Protein AF-A0A954LJN7-F1 (afdb_monomer)

Foldseek 3Di:
DVVVVVVVVVQVVVVVVVDHDDDDDPPDPDDPLPPVPDDDDDDDDQCLDCLQVVQCVLLVHPHHDLVSCPPPDPVLSVLNVLSVPDPDPVSNVVSSVVSVVVCVVVVVDDDDDDDDDDADDDPQWPPDDPDDSDNCPPVVRIDGPDDDPPPDD

Radius of gyration: 21.28 Å; Cα contacts (8 Å, |Δi|>4): 72; chains: 1; bounding box: 37×51×62 Å

Solvent-accessible surface area (backbone atoms only — not comparable to full-atom values): 10290 Å² total; per-residue (Å²): 119,69,63,61,58,49,51,53,53,50,44,59,54,37,46,76,76,70,45,88,76,82,89,78,85,75,90,58,100,67,76,76,83,56,70,87,79,56,94,79,82,92,83,85,80,88,69,92,51,58,85,73,45,45,55,18,62,73,58,75,36,98,60,77,51,77,78,62,40,71,86,47,58,70,69,60,43,50,54,51,52,54,45,76,66,43,90,43,70,72,59,32,54,54,44,52,57,46,50,54,54,50,37,53,74,70,60,75,55,81,86,85,75,84,82,86,84,84,86,88,76,63,92,57,53,42,63,68,61,96,78,56,93,46,99,68,55,62,55,91,58,49,44,71,64,86,83,73,78,78,81,78,134

Nearest PDB structures (foldseek):
  7zd6-assembly1_f  TM=2.223E-01  e=2.472E+00  Ovis aries
  7vzw-assembly1_H  TM=2.462E-01  e=4.246E+00  Sus scrofa
  7ard-assembly1_n  TM=3.204E-01  e=9.853E+00  Polytomella sp. Pringsheim 198.80
  7w4d-assembly1_H  TM=1.910E-01  e=3.765E+00  Sus scrofa

pLDDT: mean 83.09, std 9.36, range [51.78, 94.44]

Sequence (153 aa):
PPIVAAAESMIANWKRVGINVKLINNTGDIVPQDSEAWDIVYRTGMMPEPLTELWPFLTMQSRARISDLEHLPDWLRQELIALDTANDWKTAINQVRRLHRLLEAEVQLIPLWQVDEYSVYRRHLEGFRRTPMYPYQDIDHWTVDAWIPPEAP

Secondary structure (DSSP, 8-state):
-HHHHHHHHHHHHHHHTT---------SS---S-TTS-S--------S-HHHHHHHHHHT-SS--GGGGTTS-HHHHHHHHHHHT--SHHHHHHHHHHHHHHHHHTTSS----PPPPPP---TTEES--SS-SSTTTTGGG-EE---PPPPP-

Mean predicted aligned error: 8.72 Å

Structure (mmCIF, N/CA/C/O backbone):
data_AF-A0A954LJN7-F1
#
_entry.id   AF-A0A954LJN7-F1
#
loop_
_atom_site.group_PDB
_atom_site.id
_atom_site.type_symbol
_atom_site.label_atom_id
_atom_site.label_alt_id
_atom_site.label_comp_id
_atom_site.label_asym_id
_atom_site.label_entity_id
_atom_site.label_seq_id
_atom_site.pdbx_PDB_ins_code
_atom_site.Cartn_x
_atom_site.Cartn_y
_atom_site.Cartn_z
_atom_site.occupancy
_atom_site.B_iso_or_equiv
_atom_site.auth_seq_id
_atom_site.auth_comp_id
_atom_site.auth_asym_id
_atom_site.auth_atom_id
_atom_site.pdbx_PDB_model_num
ATOM 1 N N . PRO A 1 1 ? -8.810 -14.104 -7.238 1.00 54.38 1 PRO A N 1
ATOM 2 C CA . PRO A 1 1 ? -8.747 -15.467 -6.643 1.00 54.38 1 PRO A CA 1
ATOM 3 C C . PRO A 1 1 ? -8.083 -15.546 -5.253 1.00 54.38 1 PRO A C 1
ATOM 5 O O . PRO A 1 1 ? -8.750 -16.035 -4.350 1.00 54.38 1 PRO A O 1
ATOM 8 N N . PRO A 1 2 ? -6.846 -15.047 -5.023 1.00 76.62 2 PRO A N 1
ATOM 9 C CA . PRO A 1 2 ? -6.223 -15.125 -3.693 1.00 76.62 2 PRO A CA 1
ATOM 10 C C . PRO A 1 2 ? -6.877 -14.187 -2.662 1.00 76.62 2 PRO A C 1
ATOM 12 O O . PRO A 1 2 ? -6.922 -14.502 -1.481 1.00 76.62 2 PRO A O 1
ATOM 15 N N . ILE A 1 3 ? -7.445 -13.065 -3.116 1.00 82.06 3 ILE A N 1
ATOM 16 C CA . ILE A 1 3 ? -8.019 -12.015 -2.259 1.00 82.06 3 ILE A CA 1
ATOM 17 C C . ILE A 1 3 ? -9.232 -12.517 -1.466 1.00 82.06 3 ILE A C 1
ATOM 19 O O . ILE A 1 3 ? -9.303 -12.302 -0.262 1.00 82.06 3 ILE A O 1
ATOM 23 N N . VAL A 1 4 ? -10.168 -13.211 -2.125 1.00 84.56 4 VAL A N 1
ATOM 24 C CA . VAL A 1 4 ? -11.384 -13.729 -1.472 1.00 84.56 4 VAL A CA 1
ATOM 25 C C . VAL A 1 4 ? -11.017 -14.768 -0.414 1.00 84.56 4 VAL A C 1
ATOM 27 O O . VAL A 1 4 ? -11.475 -14.668 0.717 1.00 84.56 4 VAL A O 1
ATOM 30 N N . ALA A 1 5 ? -10.106 -15.692 -0.736 1.00 87.75 5 ALA A N 1
ATOM 31 C CA . ALA A 1 5 ? -9.624 -16.693 0.214 1.00 87.75 5 ALA A CA 1
ATOM 32 C C . ALA A 1 5 ? -8.898 -16.058 1.418 1.00 87.75 5 ALA A C 1
ATOM 34 O O . ALA A 1 5 ? -9.079 -16.489 2.558 1.00 87.75 5 ALA A O 1
ATOM 35 N N . ALA A 1 6 ? -8.100 -15.010 1.187 1.00 87.69 6 ALA A N 1
ATOM 36 C CA . ALA A 1 6 ? -7.462 -14.262 2.265 1.00 87.69 6 ALA A CA 1
ATOM 37 C C . ALA A 1 6 ? -8.493 -13.551 3.155 1.00 87.69 6 ALA A C 1
ATOM 39 O O . ALA A 1 6 ? -8.409 -13.651 4.379 1.00 87.69 6 ALA A O 1
ATOM 40 N N . ALA A 1 7 ? -9.492 -12.895 2.557 1.00 89.12 7 ALA A N 1
ATOM 41 C CA . ALA A 1 7 ? -10.567 -12.233 3.289 1.00 89.12 7 ALA A CA 1
ATOM 42 C C . ALA A 1 7 ? -11.382 -13.232 4.128 1.00 89.12 7 ALA A C 1
ATOM 44 O O . ALA A 1 7 ? -11.633 -12.983 5.304 1.00 89.12 7 ALA A O 1
ATOM 45 N N . GLU A 1 8 ? -11.729 -14.396 3.575 1.00 90.75 8 GLU A N 1
ATOM 46 C CA . GLU A 1 8 ? -12.415 -15.471 4.305 1.00 90.75 8 GLU A CA 1
ATOM 47 C C . GLU A 1 8 ? -11.594 -15.971 5.503 1.00 90.75 8 GLU A C 1
ATOM 49 O O . GLU A 1 8 ? -12.130 -16.130 6.603 1.00 90.75 8 GLU A O 1
ATOM 54 N N . SER A 1 9 ? -10.282 -16.156 5.321 1.00 91.06 9 SER A N 1
ATOM 55 C CA . SER A 1 9 ? -9.366 -16.542 6.401 1.00 91.06 9 SER A CA 1
ATOM 56 C C . SER A 1 9 ? -9.280 -15.472 7.500 1.00 91.06 9 SER A C 1
ATOM 58 O O . SER A 1 9 ? -9.339 -15.788 8.692 1.00 91.06 9 SER A O 1
ATOM 60 N N . MET A 1 10 ? -9.216 -14.189 7.124 1.00 91.00 10 MET A N 1
ATOM 61 C CA . MET A 1 10 ? -9.238 -13.071 8.075 1.00 91.00 10 MET A CA 1
ATOM 62 C C . MET A 1 10 ? -10.549 -13.024 8.865 1.00 91.00 10 MET A C 1
ATOM 64 O O . MET A 1 10 ? -10.513 -12.953 10.093 1.00 91.00 10 MET A O 1
ATOM 68 N N . ILE A 1 11 ? -11.697 -13.148 8.190 1.00 92.62 11 ILE A N 1
ATOM 69 C CA . ILE A 1 11 ? -13.023 -13.177 8.826 1.00 92.62 11 ILE A CA 1
ATOM 70 C C . ILE A 1 11 ? -13.116 -14.338 9.823 1.00 92.62 11 ILE A C 1
ATOM 72 O O . ILE A 1 11 ? -13.602 -14.159 10.942 1.00 92.62 11 ILE A O 1
ATOM 76 N N . ALA A 1 12 ? -12.616 -15.521 9.452 1.00 93.19 12 ALA A N 1
ATOM 77 C CA . ALA A 1 12 ? -12.597 -16.678 10.339 1.00 93.19 12 ALA A CA 1
ATOM 78 C C . ALA A 1 12 ? -11.773 -16.416 11.611 1.00 93.19 12 ALA A C 1
ATOM 80 O O . ALA A 1 12 ? -12.213 -16.773 12.704 1.00 93.19 12 ALA A O 1
ATOM 81 N N . ASN A 1 13 ? -10.615 -15.762 11.494 1.00 93.19 13 ASN A N 1
ATOM 82 C CA . ASN A 1 13 ? -9.773 -15.418 12.641 1.00 93.19 13 ASN A CA 1
ATOM 83 C C . ASN A 1 13 ? -10.392 -14.320 13.515 1.00 93.19 13 ASN A C 1
ATOM 85 O O . ASN A 1 13 ? -10.425 -14.457 14.737 1.00 93.19 13 ASN A O 1
ATOM 89 N N . TRP A 1 14 ? -10.948 -13.274 12.913 1.00 93.50 14 TRP A N 1
ATOM 90 C CA . TRP A 1 14 ? -11.615 -12.182 13.625 1.00 93.50 14 TRP A CA 1
ATOM 91 C C . TRP A 1 14 ? -12.852 -12.635 14.395 1.00 93.50 14 TRP A C 1
ATOM 93 O O . TRP A 1 14 ? -13.037 -12.240 15.549 1.00 93.50 14 TRP A O 1
ATOM 103 N N . LYS A 1 15 ? -13.621 -13.576 13.837 1.00 94.44 15 LYS A N 1
ATOM 104 C CA . LYS A 1 15 ? -14.749 -14.198 14.538 1.00 94.44 15 LYS A CA 1
ATOM 105 C C . LYS A 1 15 ? -14.323 -14.886 15.841 1.00 94.44 15 LYS A C 1
ATOM 107 O O . LYS A 1 15 ? -15.083 -14.875 16.806 1.00 94.44 15 LYS A O 1
ATOM 112 N N . ARG A 1 16 ? -13.107 -15.447 15.911 1.00 94.44 16 ARG A N 1
ATOM 113 C CA . ARG A 1 16 ? -12.569 -16.083 17.136 1.00 94.44 16 ARG A CA 1
ATOM 114 C C . ARG A 1 16 ? -12.283 -15.070 18.244 1.00 94.44 16 ARG A C 1
ATOM 116 O O . ARG A 1 16 ? -12.319 -15.438 19.411 1.00 94.44 16 ARG A O 1
ATOM 123 N N . VAL A 1 17 ? -12.027 -13.817 17.874 1.00 94.06 17 VAL A N 1
ATOM 124 C CA . VAL A 1 17 ? -11.792 -12.688 18.790 1.00 94.06 17 VAL A CA 1
ATOM 125 C C . VAL A 1 17 ? -13.098 -11.923 19.080 1.00 94.06 17 VAL A C 1
ATOM 127 O O . VAL A 1 17 ? -13.112 -10.990 19.872 1.00 94.06 17 VAL A O 1
ATOM 130 N N . GLY A 1 18 ? -14.222 -12.341 18.485 1.00 93.75 18 GLY A N 1
ATOM 131 C CA . GLY A 1 18 ? -15.540 -11.732 18.688 1.00 93.75 18 GLY A CA 1
ATOM 132 C C . GLY A 1 18 ? -15.867 -10.579 17.735 1.00 93.75 18 GLY A C 1
ATOM 133 O O . GLY A 1 18 ? -16.867 -9.895 17.935 1.00 93.75 18 GLY A O 1
ATOM 134 N N . ILE A 1 19 ? -15.063 -10.368 16.691 1.00 93.31 19 ILE A N 1
ATOM 135 C CA . ILE A 1 19 ? -15.308 -9.342 15.674 1.00 93.31 19 ILE A CA 1
ATOM 136 C C . ILE A 1 19 ? -16.144 -9.963 14.547 1.00 93.31 19 ILE A C 1
ATOM 138 O O . ILE A 1 19 ? -15.723 -10.923 13.899 1.00 93.31 19 ILE A O 1
ATOM 142 N N . ASN A 1 20 ? -17.340 -9.419 14.312 1.00 92.25 20 ASN A N 1
ATOM 143 C CA . ASN A 1 20 ? -18.234 -9.867 13.246 1.00 92.25 20 ASN A CA 1
ATOM 144 C C . ASN A 1 20 ? -18.014 -9.028 11.989 1.00 92.25 20 ASN A C 1
ATOM 146 O O . ASN A 1 20 ? -18.224 -7.821 12.012 1.00 92.25 20 ASN A O 1
ATOM 150 N N . VAL A 1 21 ? -17.642 -9.678 10.887 1.00 92.12 21 VAL A N 1
ATOM 151 C CA . VAL A 1 21 ? -17.357 -9.011 9.611 1.00 92.12 21 VAL A CA 1
ATOM 152 C C . VAL A 1 21 ? -18.223 -9.598 8.506 1.00 92.12 21 VAL A C 1
ATOM 154 O O . VAL A 1 21 ? -18.383 -10.817 8.406 1.00 92.12 21 VAL A O 1
ATOM 157 N N . LYS A 1 22 ? -18.781 -8.721 7.668 1.00 89.44 22 LYS A N 1
ATOM 158 C CA . LYS A 1 22 ? -19.554 -9.084 6.479 1.00 89.44 22 LYS A CA 1
ATOM 159 C C . LYS A 1 22 ? -18.726 -8.779 5.237 1.00 89.44 22 LYS A C 1
ATOM 161 O O . LYS A 1 22 ? -18.370 -7.631 5.001 1.00 89.44 22 LYS A O 1
ATOM 166 N N . LEU A 1 23 ? -18.458 -9.800 4.426 1.00 87.94 23 LEU A N 1
ATOM 167 C CA . LEU A 1 23 ? -17.792 -9.601 3.144 1.00 87.94 23 LEU A CA 1
ATOM 168 C C . LEU A 1 23 ? -18.773 -8.982 2.141 1.00 87.94 23 LEU A C 1
ATOM 170 O O . LEU A 1 23 ? -19.847 -9.534 1.891 1.00 87.94 23 LEU A O 1
ATOM 174 N N . ILE A 1 24 ? -18.394 -7.846 1.563 1.00 85.62 24 ILE A N 1
ATOM 175 C CA . ILE A 1 24 ? -19.121 -7.204 0.468 1.00 85.62 24 ILE A CA 1
ATOM 176 C C . ILE A 1 24 ? -18.341 -7.500 -0.812 1.00 85.62 24 ILE A C 1
ATOM 178 O O . ILE A 1 24 ? -17.261 -6.959 -1.033 1.00 85.62 24 ILE A O 1
ATOM 182 N N . ASN A 1 25 ? -18.877 -8.387 -1.651 1.00 74.81 25 ASN A N 1
ATOM 183 C CA . ASN A 1 25 ? -18.279 -8.679 -2.949 1.00 74.81 25 ASN A CA 1
ATOM 184 C C . ASN A 1 25 ? -18.604 -7.542 -3.913 1.00 74.81 25 ASN A C 1
ATOM 186 O O . ASN A 1 25 ? -19.665 -7.532 -4.540 1.00 74.81 25 ASN A O 1
ATOM 190 N N . ASN A 1 26 ? -17.690 -6.585 -4.042 1.00 67.50 26 ASN A N 1
ATOM 191 C CA . ASN A 1 26 ? -17.795 -5.616 -5.113 1.00 67.50 26 ASN A CA 1
ATOM 192 C C . ASN A 1 26 ? -17.374 -6.289 -6.424 1.00 67.50 26 ASN A C 1
ATOM 194 O O . ASN A 1 26 ? -16.211 -6.631 -6.614 1.00 67.50 26 ASN A O 1
ATOM 198 N N . THR A 1 27 ? -18.350 -6.556 -7.290 1.00 56.84 27 THR A N 1
ATOM 199 C CA . THR A 1 27 ? -18.117 -7.225 -8.584 1.00 56.84 27 THR A CA 1
ATOM 200 C C . THR A 1 27 ? -17.846 -6.206 -9.701 1.00 56.84 27 THR A C 1
ATOM 202 O O . THR A 1 27 ? -17.631 -6.596 -10.843 1.00 56.84 27 THR A O 1
ATOM 205 N N . GLY A 1 28 ? -17.869 -4.904 -9.388 1.00 54.34 28 GLY A N 1
ATOM 206 C CA . GLY A 1 28 ? -17.527 -3.822 -10.312 1.00 54.34 28 GLY A CA 1
ATOM 207 C C . GLY A 1 28 ? -16.162 -3.202 -10.010 1.00 54.34 28 GLY A C 1
ATOM 208 O O . GLY A 1 28 ? -15.702 -3.225 -8.870 1.00 54.34 28 GLY A O 1
ATOM 209 N N . ASP A 1 29 ? -15.549 -2.590 -11.027 1.00 51.78 29 ASP A N 1
ATOM 210 C CA . ASP A 1 29 ? -14.241 -1.909 -10.945 1.00 51.78 29 ASP A CA 1
ATOM 211 C C . ASP A 1 29 ? -14.236 -0.666 -10.032 1.00 51.78 29 ASP A C 1
ATOM 213 O O . ASP A 1 29 ? -13.187 -0.086 -9.756 1.00 51.78 29 ASP A O 1
ATOM 217 N N . ILE A 1 30 ? -15.407 -0.237 -9.554 1.00 54.22 30 ILE A N 1
ATOM 218 C CA . ILE A 1 30 ? -15.590 1.002 -8.801 1.00 54.22 30 ILE A CA 1
ATOM 219 C C . ILE A 1 30 ? -16.028 0.639 -7.386 1.00 54.22 30 ILE A C 1
ATOM 221 O O . ILE A 1 30 ? -17.161 0.210 -7.168 1.00 54.22 30 ILE A O 1
ATOM 225 N N . VAL A 1 31 ? -15.125 0.795 -6.414 1.00 60.44 31 VAL A N 1
ATOM 226 C CA . VAL A 1 31 ? -15.500 0.814 -4.992 1.00 60.44 31 VAL A CA 1
ATOM 227 C C . VAL A 1 31 ? -16.398 2.031 -4.775 1.00 60.44 31 VAL A C 1
ATOM 229 O O . VAL A 1 31 ? -15.992 3.125 -5.172 1.00 60.44 31 VAL A O 1
ATOM 232 N N . PRO A 1 32 ? -17.609 1.872 -4.203 1.00 59.59 32 PRO A N 1
ATOM 233 C CA . PRO A 1 32 ? -18.442 3.010 -3.846 1.00 59.59 32 PRO A CA 1
ATOM 234 C C . PRO A 1 32 ? -17.613 4.006 -3.032 1.00 59.59 32 PRO A C 1
ATOM 236 O O . PRO A 1 32 ? -17.035 3.641 -2.007 1.00 59.59 32 PRO A O 1
ATOM 239 N N . GLN A 1 33 ? -17.511 5.241 -3.530 1.00 58.84 33 GLN A N 1
ATOM 240 C CA . GLN A 1 33 ? -16.768 6.315 -2.863 1.00 58.84 33 GLN A CA 1
ATOM 241 C C . GLN A 1 33 ? -17.453 6.784 -1.574 1.00 58.84 33 GLN A C 1
ATOM 243 O O . GLN A 1 33 ? -16.836 7.505 -0.796 1.00 58.84 33 GLN A O 1
ATOM 248 N N . ASP A 1 34 ? -18.694 6.354 -1.337 1.00 61.25 34 ASP A N 1
ATOM 249 C CA . ASP A 1 34 ? -19.383 6.577 -0.075 1.00 61.25 34 ASP A CA 1
ATOM 250 C C . ASP A 1 34 ? -18.699 5.773 1.033 1.00 61.25 34 ASP A C 1
ATOM 252 O O . ASP A 1 34 ? -18.812 4.546 1.108 1.00 61.25 34 ASP A O 1
ATOM 256 N N . SER A 1 35 ? -18.004 6.497 1.911 1.00 58.44 35 SER A N 1
ATOM 257 C CA . SER A 1 35 ? -17.348 5.970 3.113 1.00 58.44 35 SER A CA 1
ATOM 258 C C . SER A 1 35 ? -18.323 5.323 4.101 1.00 58.44 35 SER A C 1
ATOM 260 O O . SER A 1 35 ? -17.896 4.598 4.989 1.00 58.44 35 SER A O 1
ATOM 262 N N . GLU A 1 36 ? -19.632 5.540 3.946 1.00 65.69 36 GLU A N 1
ATOM 263 C CA . GLU A 1 36 ? -20.664 4.901 4.769 1.00 65.69 36 GLU A CA 1
ATOM 264 C C . GLU A 1 36 ? -20.976 3.456 4.340 1.00 65.69 36 GLU A C 1
ATOM 266 O O . GLU A 1 36 ? -21.642 2.723 5.071 1.00 65.69 36 GLU A O 1
ATOM 271 N N . ALA A 1 37 ? -20.522 3.017 3.159 1.00 74.62 37 ALA A N 1
ATOM 272 C CA . ALA A 1 37 ? -20.867 1.697 2.631 1.00 74.62 37 ALA A CA 1
ATOM 273 C C . ALA A 1 37 ? -19.967 0.558 3.151 1.00 74.62 37 ALA A C 1
ATOM 275 O O . ALA A 1 37 ? -20.321 -0.616 2.988 1.00 74.62 37 ALA A O 1
ATOM 276 N N . TRP A 1 38 ? -18.805 0.870 3.734 1.00 83.06 38 TRP A N 1
ATOM 277 C CA . TRP A 1 38 ? -17.806 -0.118 4.148 1.00 83.06 38 TRP A CA 1
ATOM 278 C C . TRP A 1 38 ? -16.896 0.412 5.267 1.00 83.06 38 TRP A C 1
ATOM 280 O O . TRP A 1 38 ? -16.546 1.584 5.283 1.00 83.06 38 TRP A O 1
ATOM 290 N N . ASP A 1 39 ? -16.462 -0.477 6.166 1.00 84.50 39 ASP A N 1
ATOM 291 C CA . ASP A 1 39 ? -15.527 -0.132 7.253 1.00 84.50 39 ASP A CA 1
ATOM 292 C C . ASP A 1 39 ? -14.056 -0.374 6.868 1.00 84.50 39 ASP A C 1
ATOM 294 O O . ASP A 1 39 ? -13.157 0.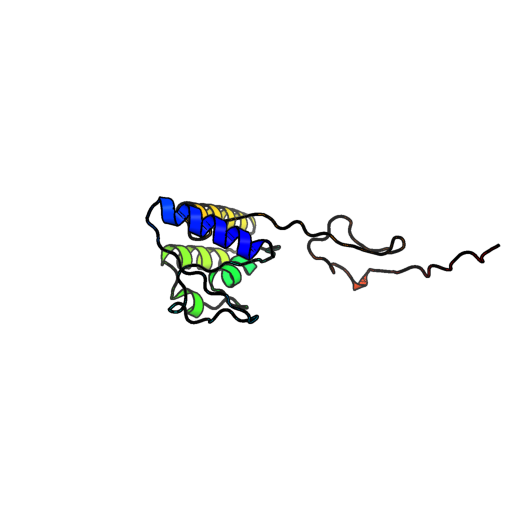355 7.277 1.00 84.50 39 ASP A O 1
ATOM 298 N N . ILE A 1 40 ? -13.791 -1.431 6.087 1.00 85.88 40 ILE A N 1
ATOM 299 C CA . ILE A 1 40 ? -12.451 -1.830 5.634 1.00 85.88 40 ILE A CA 1
ATOM 300 C C . ILE A 1 40 ? -12.515 -2.180 4.149 1.00 85.88 40 ILE A C 1
ATOM 302 O O . ILE A 1 40 ? -13.392 -2.929 3.713 1.00 85.88 40 ILE A O 1
ATOM 306 N N . VAL A 1 41 ? -11.538 -1.692 3.383 1.00 85.44 41 VAL A N 1
ATOM 307 C CA . VAL A 1 41 ? -11.383 -1.980 1.955 1.00 85.44 41 VAL A CA 1
ATOM 308 C C . VAL A 1 41 ? -10.065 -2.699 1.683 1.00 85.44 41 VAL A C 1
ATOM 310 O O . VAL A 1 41 ? -9.011 -2.341 2.206 1.00 85.44 41 VAL A O 1
ATOM 313 N N . TYR A 1 42 ? -10.114 -3.717 0.826 1.00 85.75 42 TYR A N 1
ATOM 314 C CA . TYR A 1 42 ? -8.909 -4.334 0.285 1.00 85.75 42 TYR A CA 1
ATOM 315 C C . TYR A 1 42 ? -8.450 -3.574 -0.962 1.00 85.75 42 TYR A C 1
ATOM 317 O O . TYR A 1 42 ? -9.241 -3.346 -1.880 1.00 85.75 42 TYR A O 1
ATOM 325 N N . ARG A 1 43 ? -7.160 -3.228 -1.027 1.00 81.44 43 ARG A N 1
ATOM 326 C CA . ARG A 1 43 ? -6.548 -2.613 -2.208 1.00 81.44 43 ARG A CA 1
ATOM 327 C C . ARG A 1 43 ? -5.314 -3.384 -2.648 1.00 81.44 43 ARG A C 1
ATOM 329 O O . ARG A 1 43 ? -4.494 -3.796 -1.833 1.00 81.44 43 ARG A O 1
ATOM 336 N N . THR A 1 44 ? -5.161 -3.495 -3.960 1.00 83.12 44 THR A N 1
ATOM 337 C CA . THR A 1 44 ? -3.893 -3.832 -4.605 1.00 83.12 44 THR A CA 1
ATOM 338 C C . THR A 1 44 ? -3.449 -2.604 -5.380 1.00 83.12 44 THR A C 1
ATOM 340 O O . THR A 1 44 ? -4.239 -2.019 -6.118 1.00 83.12 44 THR A O 1
ATOM 343 N N . GLY A 1 45 ? -2.206 -2.187 -5.187 1.00 80.12 45 GLY A N 1
ATOM 344 C CA . GLY A 1 45 ? -1.645 -1.045 -5.888 1.00 80.12 45 GLY A CA 1
ATOM 345 C C . GLY A 1 45 ? -0.132 -1.133 -5.898 1.00 80.12 45 GLY A C 1
ATOM 346 O O . GLY A 1 45 ? 0.475 -1.609 -4.940 1.00 80.12 45 GLY A O 1
ATOM 347 N N . MET A 1 46 ? 0.450 -0.680 -6.997 1.00 79.62 46 MET A N 1
ATOM 348 C CA . MET A 1 46 ? 1.874 -0.423 -7.091 1.00 79.62 46 MET A CA 1
ATOM 349 C C . MET A 1 46 ? 2.117 1.018 -6.620 1.00 79.62 46 MET A C 1
ATOM 351 O O . MET A 1 46 ? 1.346 1.906 -6.980 1.00 79.62 46 MET A O 1
ATOM 355 N N . MET A 1 47 ? 3.151 1.236 -5.803 1.00 84.69 47 MET A N 1
ATOM 356 C CA . MET A 1 47 ? 3.548 2.568 -5.323 1.00 84.69 47 MET A CA 1
ATOM 357 C C . MET A 1 47 ? 5.044 2.813 -5.589 1.00 84.69 47 MET A C 1
ATOM 359 O O . MET A 1 47 ? 5.866 2.709 -4.675 1.00 84.69 47 MET A O 1
ATOM 363 N N . PRO A 1 48 ? 5.427 3.030 -6.852 1.00 81.88 48 PRO A N 1
ATOM 364 C CA . PRO A 1 48 ? 6.790 3.369 -7.267 1.00 81.88 48 PRO A CA 1
ATOM 365 C C . PRO A 1 48 ? 7.310 4.678 -6.670 1.00 81.88 48 PRO A C 1
ATOM 367 O O . PRO A 1 48 ? 8.497 4.738 -6.349 1.00 81.88 48 PRO A O 1
ATOM 370 N N . GLU A 1 49 ? 6.460 5.702 -6.518 1.00 87.00 49 GLU A N 1
ATOM 371 C CA . GLU A 1 49 ? 6.857 7.001 -5.961 1.00 87.00 49 GLU A CA 1
ATOM 372 C C . GLU A 1 49 ? 5.974 7.371 -4.760 1.00 87.00 49 GLU A C 1
ATOM 374 O O . GLU A 1 49 ? 4.968 8.076 -4.894 1.00 87.00 49 GLU A O 1
ATOM 379 N N . PRO A 1 50 ? 6.346 6.919 -3.547 1.00 86.38 50 PRO A N 1
ATOM 380 C CA . PRO A 1 50 ? 5.560 7.156 -2.344 1.00 86.38 50 PRO A CA 1
ATOM 381 C C . PRO A 1 50 ? 5.334 8.633 -2.022 1.00 86.38 50 PRO A C 1
ATOM 383 O O . PRO A 1 50 ? 4.371 8.951 -1.328 1.00 86.38 50 PRO A O 1
ATOM 386 N N . LEU A 1 51 ? 6.191 9.545 -2.493 1.00 86.25 51 LEU A N 1
ATOM 387 C CA . LEU A 1 51 ? 6.030 10.969 -2.202 1.00 86.25 51 LEU A CA 1
ATOM 388 C C . LEU A 1 51 ? 4.752 11.556 -2.793 1.00 86.25 51 LEU A C 1
ATOM 390 O O . LEU A 1 51 ? 4.080 12.346 -2.135 1.00 86.25 51 LEU A O 1
ATOM 394 N N . THR A 1 52 ? 4.411 11.161 -4.015 1.00 83.25 52 THR A N 1
ATOM 395 C CA . THR A 1 52 ? 3.268 11.716 -4.750 1.00 83.25 52 THR A CA 1
ATOM 396 C C . THR A 1 52 ? 2.074 10.768 -4.756 1.00 83.25 52 THR A C 1
ATOM 398 O O . THR A 1 52 ? 0.930 11.216 -4.834 1.00 83.25 52 THR A O 1
ATOM 401 N N . GLU A 1 53 ? 2.312 9.462 -4.632 1.00 85.88 53 GLU A N 1
ATOM 402 C CA . GLU A 1 53 ? 1.278 8.437 -4.785 1.00 85.88 53 GLU A CA 1
ATOM 403 C C . GLU A 1 53 ? 0.646 7.996 -3.461 1.00 85.88 53 GLU A C 1
ATOM 405 O O . GLU A 1 53 ? -0.463 7.455 -3.465 1.00 85.88 53 GLU A O 1
ATOM 410 N N . LEU A 1 54 ? 1.284 8.265 -2.316 1.00 86.12 54 LEU A N 1
ATOM 411 C CA . LEU A 1 54 ? 0.737 7.888 -1.011 1.00 86.12 54 LEU A CA 1
ATOM 412 C C . LEU A 1 54 ? -0.572 8.617 -0.699 1.00 86.12 54 LEU A C 1
ATOM 414 O O . LEU A 1 54 ? -1.499 8.017 -0.159 1.00 86.12 54 LEU A O 1
ATOM 418 N N . TRP A 1 55 ? -0.683 9.890 -1.070 1.00 85.75 55 TRP A N 1
ATOM 419 C CA . TRP A 1 55 ? -1.898 10.664 -0.830 1.00 85.75 55 TRP A CA 1
ATOM 420 C C . TRP A 1 55 ? -3.094 10.117 -1.637 1.00 85.75 55 TRP A C 1
ATOM 422 O O . TRP A 1 55 ? -4.071 9.718 -0.997 1.00 85.75 55 TRP A O 1
ATOM 432 N N . PRO A 1 56 ? -3.044 9.991 -2.982 1.00 84.00 56 PRO A N 1
ATOM 433 C CA . PRO A 1 56 ? -4.095 9.319 -3.761 1.00 84.00 56 PRO A CA 1
ATOM 434 C C . PRO A 1 56 ? -4.411 7.898 -3.263 1.00 84.00 56 PRO A C 1
ATOM 436 O O . PRO A 1 56 ? -5.560 7.442 -3.276 1.00 84.00 56 PRO A O 1
ATOM 439 N N . PHE A 1 57 ? -3.391 7.178 -2.787 1.00 85.44 57 PHE A N 1
ATOM 440 C CA . PHE A 1 57 ? -3.572 5.851 -2.215 1.00 85.44 57 PHE A CA 1
ATOM 441 C C . PHE A 1 57 ? -4.390 5.870 -0.912 1.00 85.44 57 PHE A C 1
ATOM 443 O O . PHE A 1 57 ? -5.268 5.026 -0.735 1.00 85.44 57 PHE A O 1
ATOM 450 N N . LEU A 1 58 ? -4.170 6.833 -0.020 1.00 84.19 58 LEU A N 1
ATOM 451 C CA . LEU A 1 58 ? -4.913 6.924 1.241 1.00 84.19 58 LEU A CA 1
ATOM 452 C C . LEU A 1 58 ? -6.327 7.487 1.059 1.00 84.19 58 LEU A C 1
ATOM 454 O O . LEU A 1 58 ? -7.251 7.026 1.720 1.00 84.19 58 LEU A O 1
ATOM 458 N N . THR A 1 59 ? -6.525 8.442 0.148 1.00 81.69 59 THR A N 1
ATOM 459 C CA . THR A 1 59 ? -7.847 9.061 -0.074 1.00 81.69 59 THR A CA 1
ATOM 460 C C . THR A 1 59 ? -8.749 8.270 -1.016 1.00 81.69 59 THR A C 1
ATOM 462 O O . THR A 1 59 ? -9.897 8.651 -1.232 1.00 81.69 59 THR A O 1
ATOM 465 N N . MET A 1 60 ? -8.244 7.182 -1.606 1.00 79.06 60 MET A N 1
ATOM 466 C CA . MET A 1 60 ? -8.954 6.391 -2.621 1.00 79.06 60 MET A CA 1
ATOM 467 C C . MET A 1 60 ? -9.374 7.203 -3.852 1.00 79.06 60 MET A C 1
ATOM 469 O O . MET A 1 60 ? -10.318 6.847 -4.558 1.00 79.06 60 MET A O 1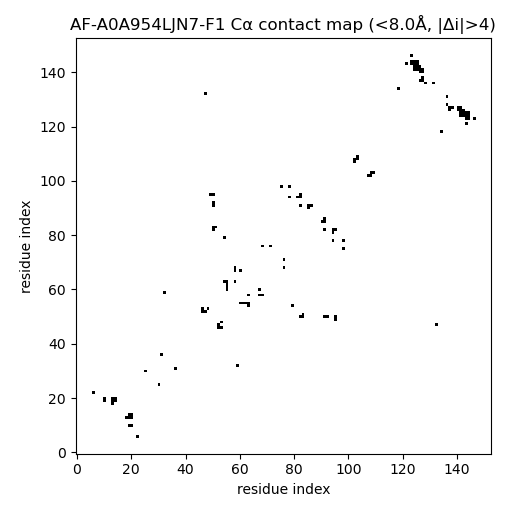
ATOM 473 N N . GLN A 1 61 ? -8.645 8.279 -4.138 1.00 77.88 61 GLN A N 1
ATOM 474 C CA . GLN A 1 61 ? -8.864 9.124 -5.304 1.00 77.88 61 GLN A CA 1
ATOM 475 C C . GLN A 1 61 ? -7.757 8.900 -6.325 1.00 77.88 61 GLN A C 1
ATOM 477 O O . GLN A 1 61 ? -6.626 8.573 -5.983 1.00 77.88 61 GLN A O 1
ATOM 482 N N . SER A 1 62 ? -8.065 9.114 -7.601 1.00 71.25 62 SER A N 1
ATOM 483 C CA . SER A 1 62 ? -7.051 9.100 -8.663 1.00 71.25 62 SER A CA 1
ATOM 484 C C . SER A 1 62 ? -6.117 10.312 -8.602 1.00 71.25 62 SER A C 1
ATOM 486 O O . SER A 1 62 ? -5.042 10.299 -9.197 1.00 71.25 62 SER A O 1
ATOM 488 N N . ARG A 1 63 ? -6.517 11.369 -7.885 1.00 76.12 63 ARG A N 1
ATOM 489 C CA . ARG A 1 63 ? -5.763 12.611 -7.735 1.00 76.12 63 ARG A CA 1
ATOM 490 C C . ARG A 1 63 ? -5.838 13.106 -6.296 1.00 76.12 63 ARG A C 1
ATOM 492 O O . ARG A 1 63 ? -6.903 13.076 -5.692 1.00 76.12 63 ARG A O 1
ATOM 499 N N . ALA A 1 64 ? -4.724 13.620 -5.785 1.00 77.62 64 ALA A N 1
ATOM 500 C CA . ALA A 1 64 ? -4.678 14.292 -4.495 1.00 77.62 64 ALA A CA 1
ATOM 501 C C . ALA A 1 64 ? -5.406 15.645 -4.564 1.00 77.62 64 ALA A C 1
ATOM 503 O O . ALA A 1 64 ? -5.033 16.520 -5.354 1.00 77.62 64 ALA A O 1
ATOM 504 N N . ARG A 1 65 ? -6.448 15.823 -3.745 1.00 81.56 65 ARG A N 1
ATOM 505 C CA . ARG A 1 65 ? -7.073 17.126 -3.474 1.00 81.56 65 ARG A CA 1
ATOM 506 C C . ARG A 1 65 ? -7.212 17.307 -1.969 1.00 81.56 65 ARG A C 1
ATOM 508 O O . ARG A 1 65 ? -7.427 16.346 -1.236 1.00 81.56 65 ARG A O 1
ATOM 515 N N . ILE A 1 66 ? -7.125 18.555 -1.515 1.00 79.19 66 ILE A N 1
ATOM 516 C CA . ILE A 1 66 ? -7.225 18.896 -0.088 1.00 79.19 66 ILE A CA 1
ATOM 517 C C . ILE A 1 66 ? -8.606 18.540 0.481 1.00 79.19 66 ILE A C 1
ATOM 519 O O . ILE A 1 66 ? -8.677 18.056 1.604 1.00 79.19 66 ILE A O 1
ATOM 523 N N . SER A 1 67 ? -9.682 18.697 -0.299 1.00 82.25 67 SER A N 1
ATOM 524 C CA . SER A 1 67 ? -11.044 18.315 0.111 1.00 82.25 67 SER A CA 1
ATOM 525 C C . SER A 1 67 ? -11.164 16.832 0.468 1.00 82.25 67 SER A C 1
ATOM 527 O O . SER A 1 67 ? -11.932 16.463 1.345 1.00 82.25 67 SER A O 1
ATOM 529 N N . ASP A 1 68 ? -10.366 15.973 -0.172 1.00 80.12 68 ASP A N 1
ATOM 530 C CA . ASP A 1 68 ? -10.413 14.527 0.059 1.00 80.12 68 ASP A CA 1
ATOM 531 C C . ASP A 1 68 ? -9.740 14.131 1.394 1.00 80.12 68 ASP A C 1
ATOM 533 O O . ASP A 1 68 ? -9.848 12.987 1.829 1.00 80.12 68 ASP A O 1
ATOM 537 N N . LEU A 1 69 ? -9.050 15.067 2.063 1.00 80.19 69 LEU A N 1
ATOM 538 C CA . LEU A 1 69 ? -8.435 14.863 3.381 1.00 80.19 69 LEU A CA 1
ATOM 539 C C . LEU A 1 69 ? -9.401 15.109 4.547 1.00 80.19 69 LEU A C 1
ATOM 541 O O . LEU A 1 69 ? -9.028 14.864 5.697 1.00 80.19 69 LEU A O 1
ATOM 545 N N . GLU A 1 70 ? -10.605 15.629 4.288 1.00 80.38 70 GLU A N 1
ATOM 546 C CA . GLU A 1 70 ? -11.554 16.026 5.337 1.00 80.38 70 GLU A CA 1
ATOM 547 C C . GLU A 1 70 ? -11.958 14.858 6.244 1.00 80.38 70 GLU A C 1
ATOM 549 O O . GLU A 1 70 ? -12.133 15.044 7.448 1.00 80.38 70 GLU A O 1
ATOM 554 N N . HIS A 1 71 ? -12.016 13.649 5.687 1.00 78.38 71 HIS A N 1
ATOM 555 C CA . HIS A 1 71 ? -12.367 12.426 6.408 1.00 78.38 71 HIS A CA 1
ATOM 556 C C . HIS A 1 71 ? -11.182 11.772 7.135 1.00 78.38 71 HIS A C 1
ATOM 558 O O . HIS A 1 71 ? -11.382 10.841 7.911 1.00 78.38 71 HIS A O 1
ATOM 564 N N . LEU A 1 72 ? -9.950 12.235 6.891 1.00 83.94 72 LEU A N 1
ATOM 565 C CA . LEU A 1 72 ? -8.760 11.693 7.544 1.00 83.94 72 LEU A CA 1
ATOM 566 C C . LEU A 1 72 ? -8.521 12.358 8.907 1.00 83.94 72 LEU A C 1
ATOM 568 O O . LEU A 1 72 ? -8.810 13.551 9.059 1.00 83.94 72 LEU A O 1
ATOM 572 N N . PRO A 1 73 ? -7.920 11.631 9.870 1.00 88.50 73 PRO A N 1
ATOM 573 C CA . PRO A 1 73 ? -7.492 12.201 11.142 1.00 88.50 73 PRO A CA 1
ATOM 574 C C . PRO A 1 73 ? -6.600 13.435 10.959 1.00 88.50 73 PRO A C 1
ATOM 576 O O . PRO A 1 73 ? -5.756 13.474 10.059 1.00 88.50 73 PRO A O 1
ATOM 579 N N . ASP A 1 74 ? -6.726 14.412 11.860 1.00 89.81 74 ASP A N 1
ATOM 580 C CA . ASP A 1 74 ? -5.994 15.685 11.777 1.00 89.81 74 ASP A CA 1
ATOM 581 C C . ASP A 1 74 ? -4.476 15.500 11.681 1.00 89.81 74 ASP A C 1
ATOM 583 O O . ASP A 1 74 ? -3.811 16.177 10.897 1.00 89.81 74 ASP A O 1
ATOM 587 N N . TRP A 1 75 ? -3.922 14.550 12.439 1.00 90.44 75 TRP A N 1
ATOM 588 C CA . TRP A 1 75 ? -2.492 14.248 12.397 1.00 90.44 75 TRP A CA 1
ATOM 589 C C . TRP A 1 75 ? -2.064 13.744 11.012 1.00 90.44 75 TRP A C 1
ATOM 591 O O . TRP A 1 75 ? -1.039 14.171 10.489 1.00 90.44 75 TRP A O 1
ATOM 601 N N . LEU A 1 76 ? -2.866 12.880 10.383 1.00 90.81 76 LEU A N 1
ATOM 602 C CA . LEU A 1 76 ? -2.553 12.296 9.081 1.00 90.81 76 LEU A CA 1
ATOM 603 C C . LEU A 1 76 ? -2.619 13.369 7.995 1.00 90.81 76 LEU A C 1
ATOM 605 O O . LEU A 1 76 ? -1.730 13.464 7.149 1.00 90.81 76 LEU A O 1
ATOM 609 N N . ARG A 1 77 ? -3.631 14.237 8.076 1.00 90.00 77 ARG A N 1
ATOM 610 C CA . ARG A 1 77 ? -3.762 15.414 7.215 1.00 90.00 77 ARG A CA 1
ATOM 611 C C . ARG A 1 77 ? -2.532 16.319 7.309 1.00 90.00 77 ARG A C 1
ATOM 613 O O . ARG A 1 77 ? -1.994 16.715 6.279 1.00 90.00 77 ARG A O 1
ATOM 620 N N . GLN A 1 78 ? -2.073 16.631 8.521 1.00 90.06 78 GLN A N 1
ATOM 621 C CA . GLN A 1 78 ? -0.890 17.472 8.735 1.00 90.06 78 GLN A CA 1
ATOM 622 C C . GLN A 1 78 ? 0.378 16.843 8.155 1.00 90.06 78 GLN A C 1
ATOM 624 O O . GLN A 1 78 ? 1.145 17.532 7.487 1.00 90.06 78 GLN A O 1
ATOM 629 N N . GLU A 1 79 ? 0.590 15.544 8.368 1.00 90.56 79 GLU A N 1
ATOM 630 C CA . GLU A 1 79 ? 1.778 14.852 7.863 1.00 90.56 79 GLU A CA 1
ATOM 631 C C . GLU A 1 79 ? 1.791 14.767 6.325 1.00 90.56 79 GLU A C 1
ATOM 633 O O . GLU A 1 79 ? 2.865 14.892 5.733 1.00 90.56 79 GLU A O 1
ATOM 638 N N . LEU A 1 80 ? 0.624 14.625 5.681 1.00 89.19 80 LEU A N 1
ATOM 639 C CA . LEU A 1 80 ? 0.483 14.659 4.217 1.00 89.19 80 LEU A CA 1
ATOM 640 C C . LEU A 1 80 ? 0.722 16.061 3.639 1.00 89.19 80 LEU A C 1
ATOM 642 O O . LEU A 1 80 ? 1.438 16.194 2.650 1.00 89.19 80 LEU A O 1
ATOM 646 N N . ILE A 1 81 ? 0.205 17.114 4.279 1.00 87.75 81 ILE A N 1
ATOM 647 C CA . ILE A 1 81 ? 0.490 18.505 3.878 1.00 87.75 81 ILE A CA 1
ATOM 648 C C . ILE A 1 81 ? 1.983 18.818 4.054 1.00 87.75 81 ILE A C 1
ATOM 650 O O . ILE A 1 81 ? 2.599 19.447 3.194 1.00 87.75 81 ILE A O 1
ATOM 654 N N . ALA A 1 82 ? 2.592 18.364 5.152 1.00 87.56 82 ALA A N 1
ATOM 655 C CA . ALA A 1 82 ? 4.024 18.526 5.394 1.00 87.56 82 ALA A CA 1
ATOM 656 C C . ALA A 1 82 ? 4.873 17.787 4.349 1.00 87.56 82 ALA A C 1
ATOM 658 O O . ALA A 1 82 ? 5.959 18.247 4.001 1.00 87.56 82 ALA A O 1
ATOM 659 N N . LEU A 1 83 ? 4.375 16.657 3.839 1.00 88.88 83 LEU A N 1
ATOM 660 C CA . LEU A 1 83 ? 5.028 15.917 2.769 1.00 88.88 83 LEU A CA 1
ATOM 661 C C . LEU A 1 83 ? 4.969 16.664 1.432 1.00 88.88 83 LEU A C 1
ATOM 663 O O . LEU A 1 83 ? 5.993 16.784 0.767 1.00 88.88 83 LEU A O 1
ATOM 667 N N . ASP A 1 84 ? 3.805 17.210 1.082 1.00 85.19 84 ASP A N 1
ATOM 668 C CA . ASP A 1 84 ? 3.590 17.976 -0.156 1.00 85.19 84 ASP A CA 1
ATOM 669 C C . ASP A 1 84 ? 4.360 19.309 -0.170 1.00 85.19 84 ASP A C 1
ATOM 671 O O . ASP A 1 84 ? 4.810 19.785 -1.208 1.00 85.19 84 ASP A O 1
ATOM 675 N N . THR A 1 85 ? 4.581 19.896 1.008 1.00 87.00 85 THR A N 1
ATOM 676 C CA . THR A 1 85 ? 5.325 21.158 1.178 1.00 87.00 85 THR A CA 1
ATOM 677 C C . THR A 1 85 ? 6.834 20.971 1.385 1.00 87.00 85 THR A C 1
ATOM 679 O O . THR A 1 85 ? 7.563 21.949 1.590 1.00 87.00 85 THR A O 1
ATOM 682 N N . ALA A 1 86 ? 7.336 19.734 1.342 1.00 87.69 86 ALA A N 1
ATOM 683 C CA . ALA A 1 86 ? 8.749 19.446 1.552 1.00 87.69 86 ALA A CA 1
ATOM 684 C C . ALA A 1 86 ? 9.604 19.914 0.358 1.00 87.69 86 ALA A C 1
ATOM 686 O O . ALA A 1 86 ? 9.604 19.313 -0.710 1.00 87.69 86 ALA A O 1
ATOM 687 N N . ASN A 1 87 ? 10.410 20.958 0.567 1.00 87.62 87 ASN A N 1
ATOM 688 C CA . ASN A 1 87 ? 11.272 21.541 -0.474 1.00 87.62 87 ASN A CA 1
ATOM 689 C C . ASN A 1 87 ? 12.631 20.838 -0.650 1.00 87.62 87 ASN A C 1
ATOM 691 O O . ASN A 1 87 ? 13.408 21.204 -1.529 1.00 87.62 87 ASN A O 1
ATOM 695 N N . ASP A 1 88 ? 12.952 19.869 0.207 1.00 91.19 88 ASP A N 1
ATOM 696 C CA . ASP A 1 88 ? 14.234 19.167 0.212 1.00 91.19 88 ASP A CA 1
ATOM 697 C C . ASP A 1 88 ? 14.027 17.650 0.196 1.00 91.19 88 ASP A C 1
ATOM 699 O O . ASP A 1 88 ? 13.249 17.099 0.977 1.00 91.19 88 ASP A O 1
ATOM 703 N N . TRP A 1 89 ? 14.780 16.968 -0.668 1.00 90.00 89 TRP A N 1
ATOM 704 C CA . TRP A 1 89 ? 14.661 15.527 -0.892 1.00 90.00 89 TRP A CA 1
ATOM 705 C C . TRP A 1 89 ? 14.924 14.695 0.367 1.00 90.00 89 TRP A C 1
ATOM 707 O O . TRP A 1 89 ? 14.210 13.734 0.659 1.00 90.00 89 TRP A O 1
ATOM 717 N N . LYS A 1 90 ? 15.937 15.068 1.158 1.00 91.94 90 LYS A N 1
ATOM 718 C CA . LYS A 1 90 ? 16.272 14.346 2.392 1.00 91.94 90 LYS A CA 1
ATOM 719 C C . LYS A 1 90 ? 15.150 14.494 3.417 1.00 91.94 90 LYS A C 1
ATOM 721 O O . LYS A 1 90 ? 14.821 13.534 4.116 1.00 91.94 90 LYS A O 1
ATOM 726 N N . THR A 1 91 ? 14.564 15.683 3.496 1.00 91.94 91 THR A N 1
ATOM 727 C CA . THR A 1 91 ? 13.419 15.978 4.360 1.00 91.94 91 THR A CA 1
ATOM 728 C C . THR A 1 91 ? 12.200 15.170 3.929 1.00 91.94 91 THR A C 1
ATOM 730 O O . THR A 1 91 ? 11.617 14.475 4.759 1.00 91.94 91 THR A O 1
ATOM 733 N N . ALA A 1 92 ? 11.896 15.163 2.632 1.00 91.44 92 ALA A N 1
ATOM 734 C CA . ALA A 1 92 ? 10.792 14.415 2.045 1.00 91.44 92 ALA A CA 1
ATOM 735 C C . ALA A 1 92 ? 10.896 12.904 2.340 1.00 91.44 92 ALA A C 1
ATOM 737 O O . ALA A 1 92 ? 9.963 12.309 2.875 1.00 91.44 92 ALA A O 1
ATOM 738 N N . ILE A 1 93 ? 12.066 12.286 2.125 1.00 91.81 93 ILE A N 1
ATOM 739 C CA . ILE A 1 93 ? 12.288 10.862 2.446 1.00 91.81 93 ILE A CA 1
ATOM 740 C C . ILE A 1 93 ? 12.077 10.571 3.935 1.00 91.81 93 ILE A C 1
ATOM 742 O O . ILE A 1 93 ? 11.455 9.569 4.304 1.00 91.81 93 ILE A O 1
ATOM 746 N N . ASN A 1 94 ? 12.635 11.408 4.812 1.00 92.50 94 ASN A N 1
ATOM 747 C CA . ASN A 1 94 ? 12.490 11.213 6.253 1.00 92.50 94 ASN A CA 1
ATOM 748 C C . ASN A 1 94 ? 11.025 11.327 6.681 1.00 92.50 94 ASN A C 1
ATOM 750 O O . ASN A 1 94 ? 10.580 10.558 7.537 1.00 92.50 94 ASN A O 1
ATOM 754 N N . GLN A 1 95 ? 10.288 12.236 6.047 1.00 92.31 95 GLN A N 1
ATOM 755 C CA . GLN A 1 95 ? 8.871 12.457 6.271 1.00 92.31 95 GLN A CA 1
ATOM 756 C C . GLN A 1 95 ? 8.032 11.259 5.801 1.00 92.31 95 GLN A C 1
ATOM 758 O O . GLN A 1 95 ? 7.246 10.748 6.595 1.00 92.31 95 GLN A O 1
ATOM 763 N N . VAL A 1 96 ? 8.280 10.697 4.609 1.00 92.44 96 VAL A N 1
ATOM 764 C CA . VAL A 1 96 ? 7.625 9.447 4.155 1.00 92.44 96 VAL A CA 1
ATOM 765 C C . VAL A 1 96 ? 7.873 8.304 5.133 1.00 92.44 96 VAL A C 1
ATOM 767 O O . VAL A 1 96 ? 6.944 7.613 5.541 1.00 92.44 96 VAL A O 1
ATOM 770 N N . ARG A 1 97 ? 9.125 8.101 5.557 1.00 92.25 97 ARG A N 1
ATOM 771 C CA . ARG A 1 97 ? 9.476 7.021 6.499 1.00 92.25 97 ARG A CA 1
ATOM 772 C C . ARG A 1 97 ? 8.838 7.208 7.868 1.00 92.25 97 ARG A C 1
ATOM 774 O O . ARG A 1 97 ? 8.610 6.231 8.581 1.00 92.25 97 ARG A O 1
ATOM 781 N N . ARG A 1 98 ? 8.645 8.453 8.300 1.00 92.44 98 ARG A N 1
ATOM 782 C CA . ARG A 1 98 ? 7.933 8.771 9.539 1.00 92.44 98 ARG A CA 1
ATOM 783 C C . ARG A 1 98 ? 6.444 8.486 9.377 1.00 92.44 98 ARG A C 1
ATOM 785 O O . ARG A 1 98 ? 5.895 7.768 10.204 1.00 92.44 98 ARG A O 1
ATOM 792 N N . LEU A 1 99 ? 5.843 8.963 8.294 1.00 92.38 99 LEU A N 1
ATOM 793 C CA . LEU A 1 99 ? 4.441 8.738 7.968 1.00 92.38 99 LEU A CA 1
ATOM 794 C C . LEU A 1 99 ? 4.112 7.243 7.863 1.00 92.38 99 LEU A C 1
ATOM 796 O O . LEU A 1 99 ? 3.153 6.792 8.476 1.00 92.38 99 LEU A O 1
ATOM 800 N N . HIS A 1 100 ? 4.953 6.453 7.192 1.00 90.75 100 HIS A N 1
ATOM 801 C CA . HIS A 1 100 ? 4.789 5.000 7.107 1.00 90.75 100 HIS A CA 1
ATOM 802 C C . HIS A 1 100 ? 4.738 4.330 8.490 1.00 90.75 100 HIS A C 1
ATOM 804 O O . HIS A 1 100 ? 3.837 3.542 8.756 1.00 90.75 100 HIS A O 1
ATOM 810 N N . ARG A 1 101 ? 5.648 4.704 9.401 1.00 91.62 101 ARG A N 1
ATOM 811 C CA . ARG A 1 101 ? 5.664 4.187 10.781 1.00 91.62 101 ARG A CA 1
ATOM 812 C C . ARG A 1 101 ? 4.430 4.601 11.585 1.00 91.62 101 ARG A C 1
ATOM 814 O O . ARG A 1 101 ? 3.968 3.829 12.415 1.00 91.62 101 ARG A O 1
ATOM 821 N N . LEU A 1 102 ? 3.907 5.808 11.361 1.00 92.50 102 LEU A N 1
ATOM 822 C CA . LEU A 1 102 ? 2.679 6.271 12.017 1.00 92.50 102 LEU A CA 1
ATOM 823 C C . LEU A 1 102 ? 1.450 5.509 11.509 1.00 92.50 102 LEU A C 1
ATOM 825 O O . LEU A 1 102 ? 0.626 5.083 12.310 1.00 92.50 102 LEU A O 1
ATOM 829 N N . LEU A 1 103 ? 1.357 5.285 10.195 1.00 90.81 10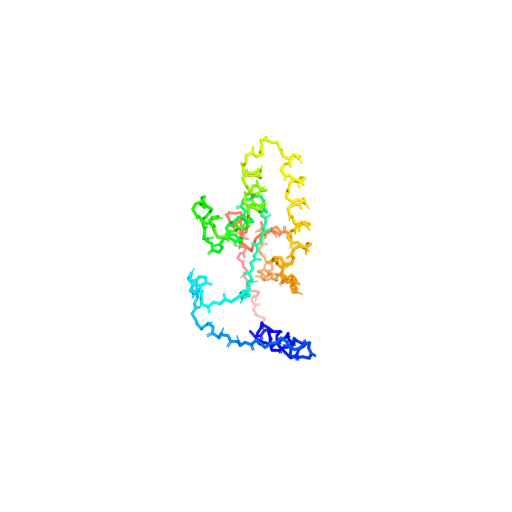3 LEU A N 1
ATOM 830 C CA . LEU A 1 103 ? 0.287 4.484 9.594 1.00 90.81 103 LEU A CA 1
ATOM 831 C C . LEU A 1 103 ? 0.284 3.045 10.126 1.00 90.81 103 LEU A C 1
ATOM 833 O O . LEU A 1 103 ? -0.785 2.498 10.387 1.00 90.81 103 LEU A O 1
ATOM 837 N N . GLU A 1 104 ? 1.469 2.456 10.302 1.00 90.06 104 GLU A N 1
ATOM 838 C CA . GLU A 1 104 ? 1.640 1.128 10.896 1.00 90.06 104 GLU A CA 1
ATOM 839 C C . GLU A 1 104 ? 1.221 1.107 12.375 1.00 90.06 104 GLU A C 1
ATOM 841 O O . GLU A 1 104 ? 0.470 0.225 12.787 1.00 90.06 104 GLU A O 1
ATOM 846 N N . ALA A 1 105 ? 1.654 2.096 13.163 1.00 91.25 105 ALA A N 1
ATOM 847 C CA . ALA A 1 105 ? 1.342 2.180 14.591 1.00 91.25 105 ALA A CA 1
ATOM 848 C C . ALA A 1 105 ? -0.162 2.350 14.869 1.00 91.25 105 ALA A C 1
ATOM 850 O O . ALA A 1 105 ? -0.682 1.758 15.812 1.00 91.25 105 ALA A O 1
ATOM 851 N N . GLU A 1 106 ? -0.857 3.127 14.037 1.00 90.31 106 GLU A N 1
ATOM 852 C CA . GLU A 1 106 ? -2.299 3.387 14.146 1.00 90.31 106 GLU A CA 1
ATOM 853 C C . GLU A 1 106 ? -3.157 2.361 13.384 1.00 90.31 106 GLU A C 1
ATOM 855 O O . GLU A 1 106 ? -4.377 2.504 13.317 1.00 90.31 106 GLU A O 1
ATOM 860 N N . VAL A 1 107 ? -2.535 1.337 12.780 1.00 88.50 107 VAL A N 1
ATOM 861 C CA . VAL A 1 107 ? -3.205 0.278 11.999 1.00 88.50 107 VAL A CA 1
ATOM 862 C C . VAL A 1 107 ? -4.153 0.858 10.931 1.00 88.50 107 VAL A C 1
ATOM 864 O O . VAL A 1 107 ? -5.208 0.306 10.628 1.00 88.50 107 VAL A O 1
ATOM 867 N N . GLN A 1 108 ? -3.767 1.989 10.328 1.00 86.06 108 GLN A N 1
ATOM 868 C CA . GLN A 1 108 ? -4.536 2.635 9.252 1.00 86.06 108 GLN A CA 1
ATOM 869 C C . GLN A 1 108 ? -4.474 1.823 7.952 1.00 86.06 108 GLN A C 1
ATOM 871 O O . GLN A 1 108 ? -5.365 1.893 7.109 1.00 86.06 108 GLN A O 1
ATOM 876 N N . LEU A 1 109 ? -3.408 1.036 7.792 1.00 86.81 109 LEU A N 1
ATOM 877 C CA . LEU A 1 109 ? -3.206 0.110 6.689 1.00 86.81 109 LEU A CA 1
ATOM 878 C C . LEU A 1 109 ? -2.688 -1.213 7.248 1.00 86.81 109 LEU A C 1
ATOM 880 O O . LEU A 1 109 ? -1.696 -1.235 7.972 1.00 86.81 109 LEU A O 1
ATOM 884 N N . ILE A 1 110 ? -3.324 -2.319 6.861 1.00 88.12 110 ILE A N 1
ATOM 885 C CA . ILE A 1 110 ? -2.856 -3.666 7.195 1.00 88.12 110 ILE A CA 1
ATOM 886 C C . ILE A 1 110 ? -2.185 -4.251 5.945 1.00 88.12 110 ILE A C 1
ATOM 888 O O . ILE A 1 110 ? -2.892 -4.667 5.021 1.00 88.12 110 ILE A O 1
ATOM 892 N N . PRO A 1 111 ? -0.842 -4.279 5.868 1.00 87.88 111 PRO A N 1
ATOM 893 C CA . PRO A 1 111 ? -0.160 -4.920 4.754 1.00 87.88 111 PRO A CA 1
ATOM 894 C C . PRO A 1 111 ? -0.392 -6.433 4.829 1.00 87.88 111 PRO A C 1
ATOM 896 O O . PRO A 1 111 ? -0.127 -7.055 5.856 1.00 87.88 111 PRO A O 1
ATOM 899 N N . LEU A 1 112 ? -0.898 -7.032 3.748 1.00 88.69 112 LEU A N 1
ATOM 900 C CA . LEU A 1 112 ? -1.149 -8.476 3.711 1.00 88.69 112 LEU A CA 1
ATOM 901 C C . LEU A 1 112 ? 0.015 -9.240 3.076 1.00 88.69 112 LEU A C 1
ATOM 903 O O . LEU A 1 112 ? 0.594 -10.127 3.695 1.00 88.69 112 LEU A O 1
ATOM 907 N N . TRP A 1 113 ? 0.361 -8.898 1.837 1.00 87.81 113 TRP A N 1
ATOM 908 C CA . TRP A 1 113 ? 1.491 -9.474 1.114 1.00 87.81 113 TRP A CA 1
ATOM 909 C C . TRP A 1 113 ? 1.965 -8.511 0.030 1.00 87.81 113 TRP A C 1
ATOM 911 O O . TRP A 1 113 ? 1.207 -7.666 -0.449 1.00 87.81 113 TRP A O 1
ATOM 921 N N . GLN A 1 114 ? 3.221 -8.673 -0.374 1.00 85.12 114 GLN A N 1
ATOM 922 C CA . GLN A 1 114 ? 3.739 -8.065 -1.590 1.00 85.12 114 GLN A CA 1
ATOM 923 C C . GLN A 1 114 ? 3.339 -8.936 -2.784 1.00 85.12 114 GLN A C 1
ATOM 925 O O . GLN A 1 114 ? 3.384 -10.164 -2.709 1.00 85.12 114 GLN A O 1
ATOM 930 N N . VAL A 1 115 ? 2.895 -8.305 -3.869 1.00 83.31 115 VAL A N 1
ATOM 931 C CA . VAL A 1 115 ? 2.602 -9.004 -5.122 1.00 83.31 115 VAL A CA 1
ATOM 932 C C . VAL A 1 115 ? 3.871 -8.997 -5.962 1.00 83.31 115 VAL A C 1
ATOM 934 O O . VAL A 1 115 ? 4.379 -7.928 -6.291 1.00 83.31 115 VAL A O 1
ATOM 937 N N . ASP A 1 116 ? 4.380 -10.183 -6.292 1.00 80.31 116 ASP A N 1
ATOM 938 C CA . ASP A 1 116 ? 5.496 -10.318 -7.223 1.00 80.31 116 ASP A CA 1
ATOM 939 C C . ASP A 1 116 ? 5.005 -10.064 -8.652 1.00 80.31 116 ASP A C 1
ATOM 941 O O . ASP A 1 116 ? 4.081 -10.723 -9.142 1.00 80.31 116 ASP A O 1
ATOM 945 N N . GLU A 1 117 ? 5.629 -9.105 -9.330 1.00 76.62 117 GLU A N 1
ATOM 946 C CA . GLU A 1 117 ? 5.355 -8.823 -10.734 1.00 76.62 117 GLU A CA 1
ATOM 947 C C . GLU A 1 117 ? 6.276 -9.654 -11.629 1.00 76.62 117 GLU A C 1
ATOM 949 O O . GLU A 1 117 ? 7.502 -9.546 -11.584 1.00 76.62 117 GLU A O 1
ATOM 954 N N . TYR A 1 118 ? 5.677 -10.481 -12.484 1.00 79.94 118 TYR A N 1
ATOM 955 C CA . TYR A 1 118 ? 6.399 -11.252 -13.489 1.00 79.94 118 T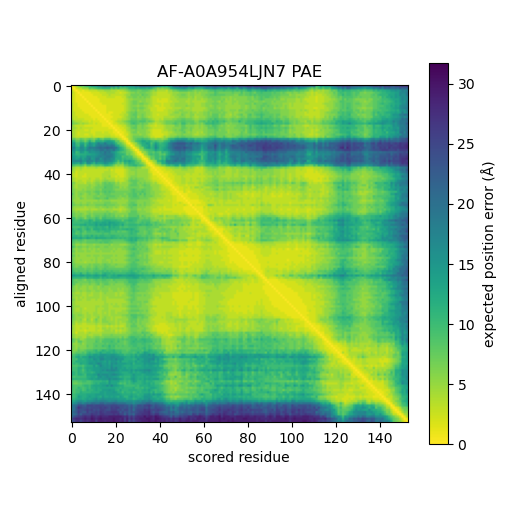YR A CA 1
ATOM 956 C C . TYR A 1 118 ? 6.208 -10.609 -14.860 1.00 79.94 118 TYR A C 1
ATOM 958 O O . TYR A 1 118 ? 5.085 -10.475 -15.343 1.00 79.94 118 TYR A O 1
ATOM 966 N N . SER A 1 119 ? 7.313 -10.248 -15.512 1.00 78.94 119 SER A N 1
ATOM 967 C CA . SER A 1 119 ? 7.308 -9.757 -16.892 1.00 78.94 119 SER A CA 1
ATOM 968 C C . SER A 1 119 ? 7.702 -10.875 -17.853 1.00 78.94 119 SER A C 1
ATOM 970 O O . SER A 1 119 ? 8.746 -11.506 -17.688 1.00 78.94 119 SER A O 1
ATOM 972 N N . VAL A 1 120 ? 6.879 -11.107 -18.877 1.00 84.25 120 VAL A N 1
ATOM 973 C CA . VAL A 1 120 ? 7.163 -12.067 -19.950 1.00 84.25 120 VAL A CA 1
ATOM 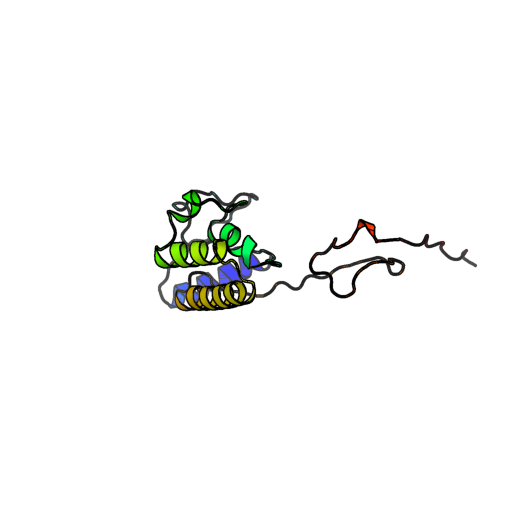974 C C . VAL A 1 120 ? 7.424 -11.293 -21.231 1.00 84.25 120 VAL A C 1
ATOM 976 O O . VAL A 1 120 ? 6.560 -10.567 -21.713 1.00 84.25 120 VAL A O 1
ATOM 979 N N . TYR A 1 121 ? 8.610 -11.470 -21.799 1.00 84.06 121 TYR A N 1
ATOM 980 C CA . TYR A 1 121 ? 9.020 -10.819 -23.037 1.00 84.06 121 TYR A CA 1
ATOM 981 C C . TYR A 1 121 ? 9.662 -11.818 -24.002 1.00 84.06 121 TYR A C 1
ATOM 983 O O . TYR A 1 121 ? 10.052 -12.930 -23.633 1.00 84.06 121 TYR A O 1
ATOM 991 N N . ARG A 1 122 ? 9.738 -11.435 -25.281 1.00 83.44 122 ARG A N 1
ATOM 992 C CA . ARG A 1 122 ? 10.394 -12.245 -26.316 1.00 83.44 122 ARG A CA 1
ATOM 993 C C . ARG A 1 122 ? 11.895 -12.317 -26.042 1.00 83.44 122 ARG A C 1
ATOM 995 O O . ARG A 1 122 ? 12.490 -11.331 -25.632 1.00 83.44 122 ARG A O 1
ATOM 1002 N N . ARG A 1 123 ? 12.530 -13.457 -26.344 1.00 81.81 123 ARG A N 1
ATOM 1003 C CA . ARG A 1 123 ? 13.985 -13.630 -26.146 1.00 81.81 123 ARG A CA 1
ATOM 1004 C C . ARG A 1 123 ? 14.834 -12.610 -26.912 1.00 81.81 123 ARG A C 1
ATOM 1006 O O . ARG A 1 123 ? 15.909 -12.272 -26.445 1.00 81.81 123 ARG A O 1
ATOM 1013 N N . HIS A 1 124 ? 14.347 -12.148 -28.063 1.00 85.31 124 HIS A N 1
ATOM 1014 C CA . HIS A 1 124 ? 15.010 -11.172 -28.933 1.00 85.31 124 HIS A CA 1
ATOM 1015 C C . HIS A 1 124 ? 14.464 -9.745 -28.736 1.00 85.31 124 HIS A C 1
ATOM 1017 O O . HIS A 1 124 ? 14.390 -8.974 -29.688 1.00 85.31 124 HIS A O 1
ATOM 1023 N N . LEU A 1 125 ? 13.986 -9.427 -27.526 1.00 86.25 125 LEU A N 1
ATOM 1024 C CA . LEU A 1 125 ? 13.642 -8.061 -27.142 1.00 86.25 125 LEU A CA 1
ATOM 1025 C C . LEU A 1 125 ? 14.908 -7.360 -26.642 1.00 86.25 125 LEU A C 1
ATOM 1027 O O . LEU A 1 125 ? 15.452 -7.729 -25.599 1.00 86.25 125 LEU A O 1
ATOM 1031 N N . GLU A 1 126 ? 15.353 -6.348 -27.372 1.00 86.19 126 GLU A N 1
ATOM 1032 C CA . GLU A 1 126 ? 16.419 -5.447 -26.950 1.00 86.19 126 GLU A CA 1
ATOM 1033 C C . GLU A 1 126 ? 15.829 -4.167 -26.339 1.00 86.19 126 GLU A C 1
ATOM 1035 O O . GLU A 1 126 ? 14.656 -3.845 -26.527 1.00 86.19 126 GLU A O 1
ATOM 1040 N N . GLY A 1 127 ? 16.624 -3.454 -25.538 1.00 83.56 127 GLY A N 1
ATOM 1041 C CA . GLY A 1 127 ? 16.189 -2.224 -24.865 1.00 83.56 127 GLY A CA 1
ATOM 1042 C C . GLY A 1 127 ? 15.359 -2.429 -23.588 1.00 83.56 127 GLY A C 1
ATOM 1043 O O . GLY A 1 127 ? 15.146 -1.472 -22.847 1.00 83.56 127 GLY A O 1
ATOM 1044 N N . PHE A 1 128 ? 14.958 -3.663 -23.260 1.00 85.25 128 PHE A N 1
ATOM 1045 C CA . PHE A 1 128 ? 14.264 -3.972 -22.003 1.00 85.25 128 PHE A CA 1
ATOM 1046 C C . PHE A 1 128 ? 15.210 -3.891 -20.794 1.00 85.25 128 PHE A C 1
ATOM 1048 O O . PHE A 1 128 ? 16.238 -4.577 -20.735 1.00 85.25 128 PHE A O 1
ATOM 1055 N N . ARG A 1 129 ? 14.863 -3.086 -19.779 1.00 81.56 129 ARG A N 1
ATOM 1056 C CA . ARG A 1 129 ? 15.630 -3.042 -18.522 1.00 81.56 129 ARG A CA 1
ATOM 1057 C C . ARG A 1 129 ? 15.458 -4.342 -17.743 1.00 81.56 129 ARG A C 1
ATOM 1059 O O . ARG A 1 129 ? 14.354 -4.834 -17.584 1.00 81.56 129 ARG A O 1
ATOM 1066 N N . ARG A 1 130 ? 16.544 -4.854 -17.154 1.00 78.62 130 ARG A N 1
ATOM 1067 C CA . ARG A 1 130 ? 16.502 -6.067 -16.308 1.00 78.62 130 ARG A CA 1
ATOM 1068 C C . ARG A 1 130 ? 15.657 -5.908 -15.042 1.00 78.62 130 ARG A C 1
ATOM 1070 O O . ARG A 1 130 ? 15.102 -6.888 -14.562 1.00 78.62 130 ARG A O 1
ATOM 1077 N N . THR A 1 131 ? 15.592 -4.695 -14.505 1.00 80.94 131 THR A N 1
ATOM 1078 C CA . THR A 1 131 ? 14.814 -4.361 -13.308 1.00 80.94 131 THR A CA 1
ATOM 1079 C C . THR A 1 131 ? 14.017 -3.101 -13.613 1.00 80.94 131 THR A C 1
ATOM 1081 O O . THR A 1 131 ? 14.440 -2.005 -13.236 1.00 80.94 131 THR A O 1
ATOM 1084 N N . PRO A 1 132 ? 12.941 -3.217 -14.405 1.00 81.69 132 PRO A N 1
ATOM 1085 C CA . PRO A 1 132 ? 12.092 -2.077 -14.667 1.00 81.69 132 PRO A CA 1
ATOM 1086 C C . PRO A 1 132 ? 11.268 -1.779 -13.408 1.00 81.69 132 PRO A C 1
ATOM 1088 O O . PRO A 1 132 ? 10.890 -2.695 -12.678 1.00 81.69 132 PRO A O 1
ATOM 1091 N N . MET A 1 133 ? 10.995 -0.503 -13.144 1.00 77.50 133 MET A N 1
ATOM 1092 C CA . MET A 1 133 ? 10.012 -0.125 -12.130 1.00 77.50 133 MET A CA 1
ATOM 1093 C C . MET A 1 133 ? 8.605 -0.486 -12.608 1.00 77.50 133 MET A C 1
ATOM 1095 O O . MET A 1 133 ? 7.827 -0.956 -11.804 1.00 77.50 133 MET A O 1
ATOM 1099 N N . TYR A 1 134 ? 8.299 -0.353 -13.904 1.00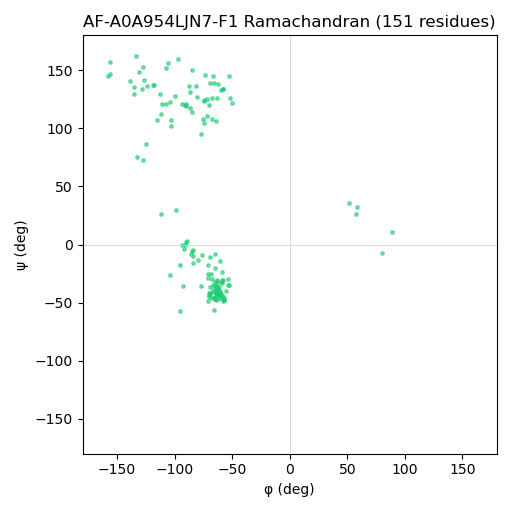 78.50 134 TYR A N 1
ATOM 1100 C CA . TYR A 1 134 ? 6.980 -0.675 -14.465 1.00 78.50 134 TYR A CA 1
ATOM 1101 C C . TYR A 1 134 ? 7.086 -1.622 -15.663 1.00 78.50 134 TYR A C 1
ATOM 1103 O O . TYR A 1 134 ? 8.055 -1.515 -16.417 1.00 78.50 134 TYR A O 1
ATOM 1111 N N . PRO A 1 135 ? 6.060 -2.445 -15.949 1.00 79.94 135 PRO A N 1
ATOM 1112 C CA . PRO A 1 135 ? 6.096 -3.404 -17.055 1.00 79.94 135 PRO A CA 1
ATOM 1113 C C . PRO A 1 135 ? 6.459 -2.814 -18.426 1.00 79.94 135 PRO A C 1
ATOM 1115 O O . PRO A 1 135 ? 7.138 -3.476 -19.198 1.00 79.94 135 PRO A O 1
ATOM 1118 N N . TYR A 1 136 ? 6.049 -1.576 -18.721 1.00 83.12 136 TYR A N 1
ATOM 1119 C CA . TYR A 1 136 ? 6.284 -0.901 -20.009 1.00 83.12 136 TYR A CA 1
ATOM 1120 C C . TYR A 1 136 ? 7.250 0.285 -19.905 1.00 83.12 136 TYR A C 1
ATOM 1122 O O . TYR A 1 136 ? 7.176 1.230 -20.691 1.00 83.12 136 TYR A O 1
ATOM 1130 N N . GLN A 1 137 ? 8.140 0.271 -18.912 1.00 82.69 137 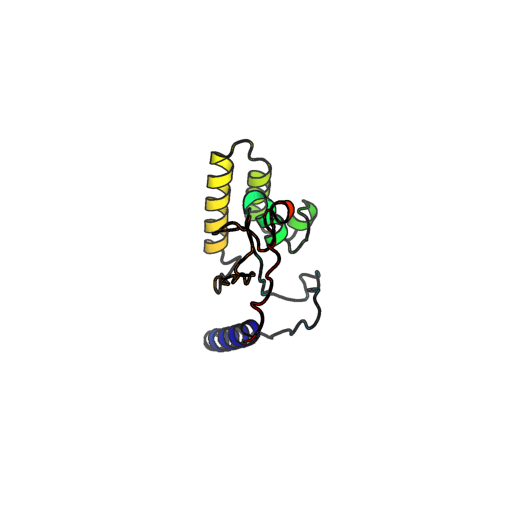GLN A N 1
ATOM 1131 C CA . GLN A 1 137 ? 9.146 1.317 -18.784 1.00 82.69 137 GLN A CA 1
ATOM 1132 C C . GLN A 1 137 ? 10.040 1.368 -20.034 1.00 82.69 137 GLN A C 1
ATOM 1134 O O . GLN A 1 137 ? 10.557 0.342 -20.479 1.00 82.69 137 GLN A O 1
ATOM 1139 N N . ASP A 1 138 ? 10.254 2.580 -20.553 1.00 86.25 138 ASP A N 1
ATOM 1140 C CA . ASP A 1 138 ? 11.119 2.853 -21.705 1.00 86.25 138 ASP A CA 1
ATOM 1141 C C . ASP A 1 138 ? 10.709 2.098 -22.981 1.00 86.25 138 ASP A C 1
ATOM 1143 O O . ASP A 1 138 ? 11.570 1.745 -23.783 1.00 86.25 138 ASP A O 1
ATOM 1147 N N . ILE A 1 139 ? 9.408 1.850 -23.186 1.00 88.69 139 ILE A N 1
ATOM 1148 C CA . ILE A 1 139 ? 8.896 1.106 -24.352 1.00 88.69 139 ILE A CA 1
ATOM 1149 C C . ILE A 1 139 ? 9.365 1.683 -25.697 1.00 88.69 139 ILE A C 1
ATOM 1151 O O . ILE A 1 139 ? 9.578 0.937 -26.646 1.00 88.69 139 ILE A O 1
ATOM 1155 N N . ASP A 1 140 ? 9.603 2.993 -25.763 1.00 87.69 140 ASP A N 1
ATOM 1156 C CA . ASP A 1 140 ? 10.105 3.681 -26.959 1.00 87.69 140 ASP A CA 1
ATOM 1157 C C . ASP A 1 140 ? 11.528 3.248 -27.351 1.00 87.69 140 ASP A C 1
ATOM 1159 O O . ASP A 1 140 ? 11.948 3.419 -28.495 1.00 87.69 140 ASP A O 1
ATOM 1163 N N . HIS A 1 141 ? 12.278 2.678 -26.408 1.00 87.44 14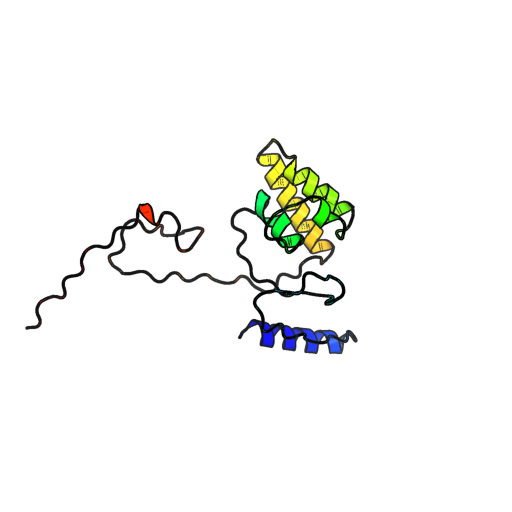1 HIS A N 1
ATOM 1164 C CA . HIS A 1 141 ? 13.618 2.143 -26.628 1.00 87.44 141 HIS A CA 1
ATOM 1165 C C . HIS A 1 141 ? 13.616 0.656 -26.983 1.00 87.44 141 HIS A C 1
ATOM 1167 O O . HIS A 1 141 ? 14.682 0.089 -27.226 1.00 87.44 141 HIS A O 1
ATOM 1173 N N . TRP A 1 142 ? 12.453 0.006 -26.973 1.00 90.69 142 TRP A N 1
ATOM 1174 C CA . TRP A 1 142 ? 12.373 -1.425 -27.199 1.00 90.69 142 TRP A CA 1
ATOM 1175 C C . TRP A 1 142 ? 12.432 -1.732 -28.691 1.00 90.69 142 TRP A C 1
ATOM 1177 O O . TRP A 1 142 ? 11.627 -1.241 -29.483 1.00 90.69 142 TRP A O 1
ATOM 1187 N N . THR A 1 143 ? 13.351 -2.612 -29.068 1.00 87.44 143 THR A N 1
ATOM 1188 C CA . THR A 1 143 ? 13.457 -3.135 -30.431 1.00 87.44 143 THR A CA 1
ATOM 1189 C C . THR A 1 143 ? 13.265 -4.643 -30.408 1.00 87.44 143 THR A C 1
ATOM 1191 O O . THR A 1 143 ? 13.739 -5.350 -29.521 1.00 87.44 143 THR A O 1
ATOM 1194 N N . VAL A 1 144 ? 12.498 -5.148 -31.372 1.00 86.44 144 VAL A N 1
ATOM 1195 C CA . VAL A 1 144 ? 12.265 -6.582 -31.544 1.00 86.44 144 VAL A CA 1
ATOM 1196 C C . VAL A 1 144 ? 12.944 -6.991 -32.833 1.00 86.44 144 VAL A C 1
ATOM 1198 O O . VAL A 1 144 ? 12.485 -6.610 -33.912 1.00 86.44 144 VAL A O 1
ATOM 1201 N N . ASP A 1 145 ? 13.999 -7.791 -32.732 1.00 80.44 145 ASP A N 1
ATOM 1202 C CA . ASP A 1 145 ? 14.598 -8.368 -33.928 1.00 80.44 145 ASP A CA 1
ATOM 1203 C C . ASP A 1 145 ? 13.620 -9.345 -34.586 1.00 80.44 145 ASP A C 1
ATOM 1205 O O . ASP A 1 145 ? 12.929 -10.135 -33.927 1.00 80.44 145 ASP A O 1
ATOM 1209 N N . ALA A 1 146 ? 13.556 -9.290 -35.917 1.00 73.56 146 ALA A N 1
ATOM 1210 C CA . ALA A 1 146 ? 12.751 -10.211 -36.698 1.00 73.56 146 ALA A CA 1
ATOM 1211 C C . ALA A 1 146 ? 13.295 -11.636 -36.519 1.00 73.56 146 ALA A C 1
ATOM 1213 O O . ALA A 1 146 ? 14.337 -12.003 -37.058 1.00 73.56 146 ALA A O 1
ATOM 1214 N N . TRP A 1 147 ? 12.575 -12.458 -35.755 1.00 68.56 147 TRP A N 1
ATOM 1215 C CA . TRP A 1 147 ? 12.878 -13.878 -35.649 1.00 68.56 147 TRP A CA 1
ATOM 1216 C C . TRP A 1 147 ? 12.430 -14.582 -36.933 1.00 68.56 147 TRP A C 1
ATOM 1218 O O . TRP A 1 147 ? 11.234 -14.780 -37.150 1.00 68.56 147 TRP A O 1
ATOM 1228 N N . ILE A 1 148 ? 13.392 -14.937 -37.785 1.00 70.25 148 ILE A N 1
ATOM 1229 C CA . ILE A 1 148 ? 13.167 -15.802 -38.945 1.00 70.25 148 ILE A CA 1
ATOM 1230 C C . ILE A 1 148 ? 13.309 -17.250 -38.454 1.00 70.25 148 ILE A C 1
ATOM 1232 O O . ILE A 1 148 ? 14.390 -17.617 -37.982 1.00 70.25 148 ILE A O 1
ATOM 1236 N N . PRO A 1 149 ? 12.250 -18.077 -38.518 1.00 73.56 149 PRO A N 1
ATOM 1237 C CA . PRO A 1 149 ? 12.370 -19.496 -38.218 1.00 73.56 149 PRO A CA 1
ATOM 1238 C C . PRO A 1 149 ? 13.407 -20.119 -39.164 1.00 73.56 149 PRO A C 1
ATOM 1240 O O . PRO A 1 149 ? 13.342 -19.846 -40.364 1.00 73.56 149 PRO A O 1
ATOM 1243 N N . PRO A 1 150 ? 14.354 -20.938 -38.677 1.00 74.50 150 PRO 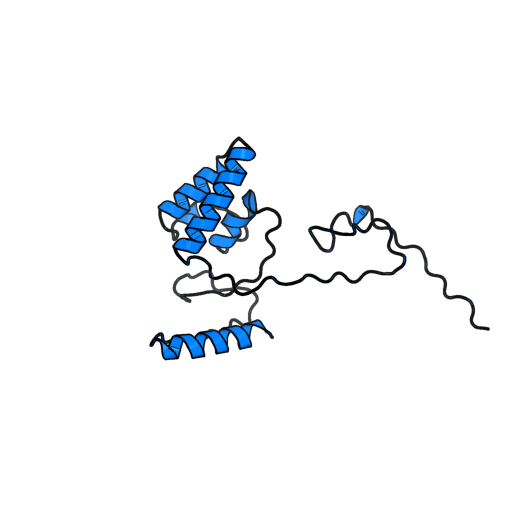A N 1
ATOM 1244 C CA . PRO A 1 150 ? 15.222 -21.686 -39.579 1.00 74.50 150 PRO A CA 1
ATOM 1245 C C . PRO A 1 150 ? 14.351 -22.566 -40.486 1.00 74.50 150 PRO A C 1
ATOM 1247 O O . PRO A 1 150 ? 13.414 -23.202 -39.995 1.00 74.50 150 PRO A O 1
ATOM 1250 N N . GLU A 1 151 ? 14.628 -22.565 -41.795 1.00 70.62 151 GLU A N 1
ATOM 1251 C CA . GLU A 1 151 ? 13.944 -23.447 -42.747 1.00 70.62 151 GLU A CA 1
ATOM 1252 C C . GLU A 1 151 ? 14.025 -24.888 -42.234 1.00 70.62 151 GLU A C 1
ATOM 1254 O O . GLU A 1 151 ? 15.096 -25.374 -41.861 1.00 70.62 151 GLU A O 1
ATOM 1259 N N . ALA A 1 152 ? 12.863 -25.536 -42.129 1.00 65.75 152 ALA A N 1
ATOM 1260 C CA . ALA A 1 152 ? 12.782 -26.920 -41.694 1.00 65.75 152 ALA A CA 1
ATOM 1261 C C . ALA A 1 152 ? 13.539 -27.818 -42.699 1.00 65.75 152 ALA A C 1
ATOM 1263 O O . ALA A 1 152 ? 13.426 -27.568 -43.901 1.00 65.75 152 ALA A O 1
ATOM 1264 N N . PRO A 1 153 ? 14.309 -28.816 -42.222 1.00 65.19 153 PRO A N 1
ATOM 1265 C CA . PRO A 1 153 ? 15.100 -29.704 -43.074 1.00 65.19 153 PRO A CA 1
ATOM 1266 C C . PRO A 1 153 ? 14.250 -30.597 -43.985 1.00 65.19 153 PRO A C 1
ATOM 1268 O O . PRO A 1 153 ? 13.098 -30.918 -43.607 1.00 65.19 153 PRO A O 1
#